Protein AF-A0A1B7VWT9-F1 (afdb_monomer)

Mean predicted aligned error: 15.51 Å

Radius of gyration: 22.11 Å; Cα contacts (8 Å, |Δi|>4): 95; chains: 1; bounding box: 42×41×57 Å

Sequence (148 aa):
MPQMDGQTVLQALKHNPSTADICVIMVTASIQEQDFEELQPLAQGFLRKPVSPHDLFSELQRLFPYQLLVESNPNSQLPITEQVMSPSALKKLPELIKLLQLEETSVWKTLHQTLLIDQLRVFALKLQALAEQYECYHLAEYANTLKN

pLDDT: mean 78.01, std 14.43, range [38.69, 96.31]

Solvent-accessible surface area (backbone atoms only — not compa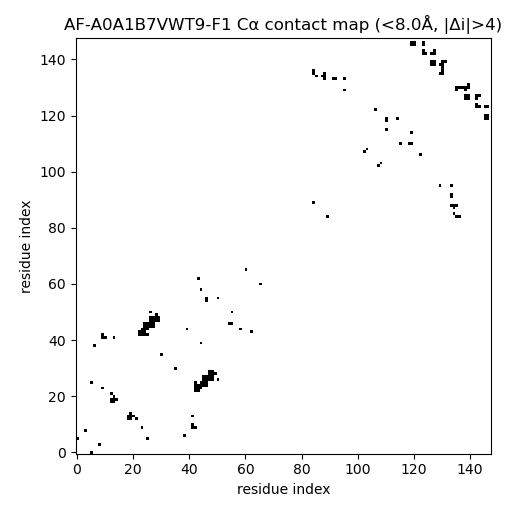rable to full-atom values): 9006 Å² total; per-residue (Å²): 112,97,86,58,56,72,66,61,50,52,51,56,36,54,70,34,84,94,42,40,84,61,87,41,71,47,79,36,82,73,78,55,72,72,61,42,68,72,42,52,85,76,36,81,41,78,44,58,54,84,73,49,74,65,60,55,49,53,52,47,46,72,75,56,54,74,84,81,60,71,87,59,70,92,75,76,67,74,79,83,69,85,71,75,75,53,78,71,29,66,73,47,41,72,60,52,50,54,53,50,53,51,45,44,72,61,51,44,63,54,43,75,76,63,67,46,63,71,59,43,43,54,50,20,54,51,40,33,53,50,13,64,77,47,64,33,63,71,46,35,54,53,20,52,64,59,66,113

Nearest PDB structures (foldseek):
  5chy-assembly1_A  TM=8.856E-01  e=3.963E-03  Escherichia coli K-12
  1mih-assembly2_B  TM=8.915E-01  e=1.797E-02  Escherichia coli
  3fft-assembly2_B  TM=7.751E-01  e=1.043E-02  Escherichia coli K-12
  2i6f-assembly3_C  TM=8.277E-01  e=2.017E-01  Myxococcus xanthus
  2i6f-assembly1_A  TM=8.277E-01  e=1.483E+00  Myxococcus xanthus

Secondary structure (DSSP, 8-state):
--SS-HHHHHHHHHHSTTTTTS--EEEES---HHHHHHHTTT-SEEEESSPPHHHHHHHHHHHS-GGGSTTS-TT--------PPPHHHHHHHHHHHHHHHHHIIIIIHHHHHH--HHHHHHHHHHHHHHHHHTT-HHHHHHHHHTT-

Structure (mmCIF, N/CA/C/O backbone):
data_AF-A0A1B7VWT9-F1
#
_entry.id   AF-A0A1B7VWT9-F1
#
loop_
_atom_site.group_PDB
_atom_site.id
_atom_site.type_symbol
_atom_site.label_atom_id
_atom_site.label_alt_id
_atom_site.label_comp_id
_atom_site.label_asym_id
_atom_site.label_entity_id
_atom_site.label_seq_id
_atom_site.pdbx_PDB_ins_code
_atom_site.Cartn_x
_atom_site.Cartn_y
_atom_site.Cartn_z
_atom_site.occupancy
_atom_site.B_iso_or_equiv
_atom_site.auth_seq_id
_atom_site.auth_comp_id
_atom_site.auth_asym_id
_atom_site.auth_atom_id
_atom_site.pdbx_PDB_model_num
ATOM 1 N N . MET A 1 1 ? -9.940 12.243 5.016 1.00 65.44 1 MET A N 1
ATOM 2 C CA . MET A 1 1 ? -11.152 11.883 4.258 1.00 65.44 1 MET A CA 1
ATOM 3 C C . MET A 1 1 ? -12.075 13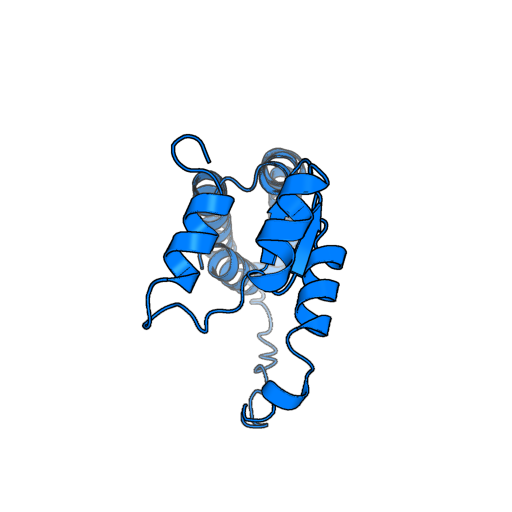.089 4.348 1.00 65.44 1 MET A C 1
ATOM 5 O O . MET A 1 1 ? -12.226 13.583 5.452 1.00 65.44 1 MET A O 1
ATOM 9 N N . PRO A 1 2 ? -12.578 13.647 3.236 1.00 59.94 2 PRO A N 1
ATOM 10 C CA . PRO A 1 2 ? -13.242 14.957 3.251 1.00 59.94 2 PRO A CA 1
ATOM 11 C C . PRO A 1 2 ? -14.679 14.952 3.803 1.00 59.94 2 PRO A C 1
ATOM 13 O O . PRO A 1 2 ? -15.207 16.023 4.066 1.00 59.94 2 PRO A O 1
ATOM 16 N N . GLN A 1 3 ? -15.317 13.786 3.959 1.00 72.44 3 GLN A N 1
ATOM 17 C CA . GLN A 1 3 ? -16.730 13.683 4.368 1.00 72.44 3 GLN A CA 1
ATOM 18 C C . GLN A 1 3 ? -16.975 12.870 5.646 1.00 72.44 3 GLN A C 1
ATOM 20 O O . GLN A 1 3 ? -18.050 12.972 6.224 1.00 72.44 3 GLN A O 1
ATOM 25 N N . MET A 1 4 ? -16.021 12.043 6.071 1.00 77.44 4 MET A N 1
ATOM 26 C CA . MET A 1 4 ? -16.187 11.137 7.207 1.00 77.44 4 MET A CA 1
ATOM 27 C C . MET A 1 4 ? -14.847 10.942 7.903 1.00 77.44 4 MET A C 1
ATOM 29 O O . MET A 1 4 ? -13.829 10.740 7.235 1.00 77.44 4 MET A O 1
ATOM 33 N N . ASP A 1 5 ? -14.857 10.978 9.230 1.00 83.94 5 ASP A N 1
ATOM 34 C CA . ASP A 1 5 ? -13.659 10.815 10.042 1.00 83.94 5 ASP A CA 1
ATOM 35 C C . ASP A 1 5 ? -13.321 9.340 10.262 1.00 83.94 5 ASP A C 1
ATOM 37 O O . ASP A 1 5 ? -14.190 8.468 10.319 1.00 83.94 5 ASP A O 1
ATOM 41 N N . GLY A 1 6 ? -12.025 9.043 10.393 1.00 85.81 6 GLY A N 1
ATOM 42 C CA . GLY A 1 6 ? -11.549 7.668 10.584 1.00 85.81 6 GLY A CA 1
ATOM 43 C C . GLY A 1 6 ? -12.107 7.003 11.847 1.00 85.81 6 GLY A C 1
ATOM 44 O O . GLY A 1 6 ? -12.296 5.791 11.859 1.00 85.81 6 GLY A O 1
ATOM 45 N N . GLN A 1 7 ? -12.421 7.791 12.879 1.00 86.94 7 GLN A N 1
ATOM 46 C CA . GLN A 1 7 ? -13.032 7.300 14.116 1.00 86.94 7 GLN A CA 1
ATOM 47 C C . GLN A 1 7 ? -14.442 6.751 13.870 1.00 86.94 7 GLN A C 1
ATOM 49 O O . GLN A 1 7 ? -14.749 5.629 14.266 1.00 86.94 7 GLN A O 1
ATOM 54 N N . THR A 1 8 ? -15.273 7.499 13.137 1.00 88.94 8 THR A N 1
ATOM 55 C CA . THR A 1 8 ? -16.631 7.078 12.764 1.00 88.94 8 THR A CA 1
ATOM 56 C C . THR A 1 8 ? -16.606 5.788 11.949 1.00 88.94 8 THR A C 1
ATOM 58 O O . THR A 1 8 ? -17.421 4.896 12.177 1.00 88.94 8 THR A O 1
ATOM 61 N N . VAL A 1 9 ? -15.634 5.646 11.040 1.00 91.19 9 VAL A N 1
ATOM 62 C CA . VAL A 1 9 ? -15.438 4.406 10.272 1.00 91.19 9 VAL A CA 1
ATOM 63 C C . VAL A 1 9 ? -15.093 3.237 11.184 1.00 91.19 9 VAL A C 1
ATOM 65 O O . VAL A 1 9 ? -15.707 2.179 11.068 1.00 91.19 9 VAL A O 1
ATOM 68 N N . LEU A 1 10 ? -14.132 3.417 12.094 1.00 91.94 10 LEU A N 1
ATOM 69 C CA . LEU A 1 10 ? -13.723 2.365 13.023 1.00 91.94 10 LEU A CA 1
ATOM 70 C C . LEU A 1 10 ? -14.905 1.898 13.878 1.00 91.94 10 LEU A C 1
ATOM 72 O O . LEU A 1 10 ? -15.149 0.697 13.989 1.00 91.94 10 LEU A O 1
ATOM 76 N N . GLN A 1 11 ? -15.677 2.838 14.423 1.00 91.19 11 GLN A N 1
ATOM 77 C CA . GLN A 1 11 ? -16.873 2.524 15.197 1.00 91.19 11 GLN A CA 1
ATOM 78 C C . GLN A 1 11 ? -17.902 1.764 14.353 1.00 91.19 11 GLN A C 1
ATOM 80 O O . GLN A 1 11 ? -18.392 0.729 14.801 1.00 91.19 11 GLN A O 1
ATOM 85 N N . ALA A 1 12 ? -18.196 2.218 13.131 1.00 92.31 12 ALA A N 1
ATOM 86 C CA . ALA A 1 12 ? -19.145 1.546 12.244 1.00 92.31 12 ALA A CA 1
ATOM 87 C C . ALA A 1 12 ? -18.704 0.114 11.887 1.00 92.31 12 ALA A C 1
ATOM 89 O O . ALA A 1 12 ? -19.527 -0.802 11.898 1.00 92.31 12 ALA A O 1
ATOM 90 N N . LEU A 1 13 ? -17.406 -0.095 11.634 1.00 93.62 13 LEU A N 1
ATOM 91 C CA . LEU A 1 13 ? -16.845 -1.421 11.363 1.00 93.62 13 LEU A CA 1
ATOM 92 C C . LEU A 1 13 ? -16.998 -2.356 12.564 1.00 93.62 13 LEU A C 1
ATOM 94 O O . LEU A 1 13 ? -17.392 -3.507 12.382 1.00 93.62 13 LEU A O 1
ATOM 98 N N . LYS A 1 14 ? -16.719 -1.866 13.779 1.00 92.75 14 LYS A N 1
ATOM 99 C CA . LYS A 1 14 ? -16.800 -2.673 15.004 1.00 92.75 14 LYS A CA 1
ATOM 100 C C . LYS A 1 14 ? -18.230 -2.936 15.484 1.00 92.75 14 LYS A C 1
ATOM 102 O O . LYS A 1 14 ? -18.465 -3.970 16.097 1.00 92.75 14 LYS A O 1
ATOM 107 N N . HIS A 1 15 ? -19.188 -2.061 15.174 1.00 93.50 15 HIS A N 1
ATOM 108 C CA . HIS A 1 15 ? -20.601 -2.267 15.522 1.00 93.50 15 HIS A CA 1
ATOM 109 C C . HIS A 1 15 ? -21.345 -3.208 14.569 1.00 93.50 15 HIS A C 1
ATOM 111 O O . HIS A 1 15 ? -22.411 -3.710 14.923 1.00 93.50 15 HIS A O 1
ATOM 117 N N . ASN A 1 16 ? -20.823 -3.448 13.365 1.00 94.88 16 ASN A N 1
ATOM 118 C CA . ASN A 1 16 ? -21.442 -4.368 12.421 1.00 94.88 16 ASN A CA 1
ATOM 119 C C . ASN A 1 16 ? -20.892 -5.798 12.621 1.00 94.88 16 ASN A C 1
ATOM 121 O O . ASN A 1 16 ? -19.702 -6.016 12.387 1.00 94.88 16 ASN A O 1
ATOM 125 N N . PRO A 1 17 ? -21.736 -6.794 12.970 1.00 94.56 17 PRO A N 1
ATOM 126 C CA . PRO A 1 17 ? -21.300 -8.171 13.212 1.00 94.56 17 PRO A CA 1
ATOM 127 C C . PRO A 1 17 ? -20.533 -8.803 12.048 1.00 94.56 17 PRO A C 1
ATOM 129 O O . PRO A 1 17 ? -19.648 -9.616 12.279 1.00 94.56 17 PRO A O 1
ATOM 132 N N . SER A 1 18 ? -20.836 -8.430 10.798 1.00 96.31 18 SER A N 1
ATOM 133 C CA . SER A 1 18 ? -20.140 -8.990 9.632 1.00 96.31 18 SER A CA 1
ATOM 134 C C . SER A 1 18 ? -18.732 -8.421 9.426 1.00 96.31 18 SER A C 1
ATOM 136 O O . SER A 1 18 ? -17.975 -8.957 8.624 1.00 96.31 18 SER A O 1
ATOM 138 N N . THR A 1 19 ? -18.393 -7.306 10.080 1.00 94.19 19 THR A N 1
ATOM 139 C CA . THR A 1 19 ? -17.102 -6.611 9.925 1.00 94.19 19 THR A CA 1
ATOM 140 C C . THR A 1 19 ? -16.355 -6.404 11.240 1.00 94.19 19 THR A C 1
ATOM 142 O O . THR A 1 19 ? -15.225 -5.917 11.218 1.00 94.19 19 THR A O 1
ATOM 145 N N . ALA A 1 20 ? -16.948 -6.777 12.376 1.00 93.25 20 ALA A N 1
ATOM 146 C CA . ALA A 1 20 ? -16.393 -6.528 13.703 1.00 93.25 20 ALA A CA 1
ATOM 147 C C . ALA A 1 20 ? -15.021 -7.191 13.910 1.00 93.25 20 ALA A C 1
ATOM 149 O O . ALA A 1 20 ? -14.132 -6.603 14.535 1.00 93.25 20 ALA A O 1
ATOM 150 N N . ASP A 1 21 ? -14.822 -8.361 13.302 1.00 92.38 21 ASP A N 1
ATOM 151 C CA . ASP A 1 21 ? -13.593 -9.151 13.417 1.00 92.38 21 ASP A CA 1
ATOM 152 C C . ASP A 1 21 ? -12.453 -8.648 12.515 1.00 92.38 21 ASP A C 1
ATOM 154 O O . ASP A 1 21 ? -11.312 -9.090 12.648 1.00 92.38 21 ASP A O 1
ATOM 158 N N . ILE A 1 22 ? -12.720 -7.702 11.604 1.00 93.19 22 ILE A N 1
ATOM 159 C CA . ILE A 1 22 ? -11.690 -7.165 10.708 1.00 93.19 22 ILE A CA 1
ATOM 160 C C . ILE A 1 22 ? -10.625 -6.441 11.536 1.00 93.19 22 ILE A C 1
ATOM 162 O O . ILE A 1 22 ?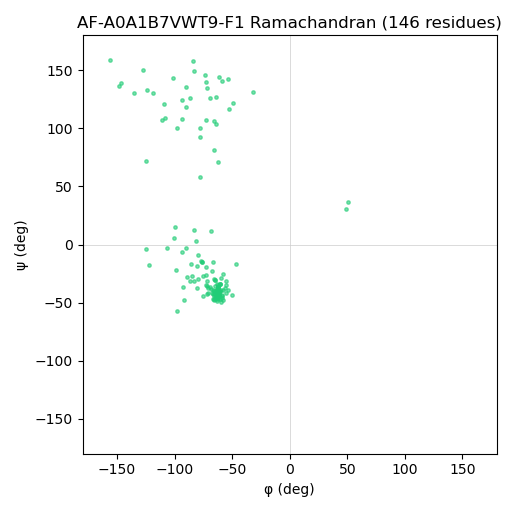 -10.930 -5.538 12.321 1.00 93.19 22 ILE A O 1
ATOM 166 N N . CYS A 1 23 ? -9.363 -6.817 11.329 1.00 91.62 23 CYS A N 1
ATOM 167 C CA . CYS A 1 23 ? -8.216 -6.139 11.919 1.00 91.62 23 CYS A CA 1
ATOM 168 C C . CYS A 1 23 ? -8.044 -4.745 11.295 1.00 91.62 23 CYS A C 1
ATOM 170 O O . CYS A 1 23 ? -7.933 -4.616 10.076 1.00 91.62 23 CYS A O 1
ATOM 172 N N . VAL A 1 24 ? -7.992 -3.700 12.124 1.00 93.31 24 VAL A N 1
ATOM 173 C CA . VAL A 1 24 ? -7.865 -2.303 11.685 1.00 93.31 24 VAL A CA 1
ATOM 174 C C . VAL A 1 24 ? -6.581 -1.686 12.233 1.00 93.31 24 VAL A C 1
ATOM 176 O O . VAL A 1 24 ? -6.320 -1.732 13.436 1.00 93.31 24 VAL A O 1
ATOM 179 N N . ILE A 1 25 ? -5.808 -1.058 11.343 1.00 93.25 25 ILE A N 1
ATOM 180 C CA . ILE A 1 25 ? -4.673 -0.192 11.683 1.00 93.25 25 ILE A CA 1
ATOM 181 C C . ILE A 1 25 ? -5.069 1.249 11.354 1.00 93.25 25 ILE A C 1
ATOM 183 O O . ILE A 1 25 ? -5.381 1.571 10.206 1.00 93.25 25 ILE A O 1
ATOM 187 N N . MET A 1 26 ? -5.055 2.126 12.352 1.00 91.31 26 MET A N 1
ATOM 188 C CA . MET A 1 26 ? -5.413 3.535 12.196 1.00 91.31 26 MET A CA 1
ATOM 189 C C . MET A 1 26 ? -4.200 4.358 11.764 1.00 91.31 26 MET A C 1
ATOM 191 O O . MET A 1 26 ? -3.177 4.356 12.441 1.00 91.31 26 MET A O 1
ATOM 195 N N . VAL A 1 27 ? -4.319 5.114 10.669 1.00 90.50 27 VAL A N 1
ATOM 196 C CA . VAL A 1 27 ? -3.247 5.997 10.179 1.00 90.50 27 VAL A CA 1
ATOM 197 C C . VAL A 1 27 ? -3.641 7.464 10.346 1.00 90.50 27 VAL A C 1
ATOM 199 O O . VAL A 1 27 ? -4.465 7.987 9.588 1.00 90.50 27 VAL A O 1
ATOM 202 N N . THR A 1 28 ? -3.027 8.166 11.298 1.00 83.81 28 THR A N 1
ATOM 203 C CA . THR A 1 28 ? -3.438 9.525 11.696 1.00 83.81 28 THR A CA 1
ATOM 204 C C . THR A 1 28 ? -2.294 10.544 11.677 1.00 83.81 28 THR A C 1
ATOM 206 O O . THR A 1 28 ? -1.132 10.202 11.867 1.00 83.81 28 THR A O 1
ATOM 209 N N . ALA A 1 29 ? -2.605 11.817 11.408 1.00 80.38 29 ALA A N 1
ATOM 210 C CA . ALA A 1 29 ? -1.633 12.918 11.447 1.00 80.38 29 ALA A CA 1
ATOM 211 C C . ALA A 1 29 ? -1.359 13.419 12.877 1.00 80.38 29 ALA A C 1
ATOM 213 O O . ALA A 1 29 ? -0.254 13.876 13.175 1.00 80.38 29 ALA A O 1
ATOM 214 N N . SER A 1 30 ? -2.354 13.310 13.758 1.00 70.00 30 SER A N 1
ATOM 215 C CA . SER A 1 30 ? -2.274 13.694 15.164 1.00 70.00 30 SER A CA 1
ATOM 216 C C . SER A 1 30 ? -3.137 12.749 15.986 1.00 70.00 30 SER A C 1
ATOM 218 O O . SER A 1 30 ? -4.234 12.383 15.566 1.00 70.00 30 SER A O 1
ATOM 220 N N . ILE A 1 31 ? -2.628 12.346 17.140 1.00 63.31 31 ILE A N 1
ATOM 221 C CA . ILE A 1 31 ? -3.382 11.616 18.150 1.00 63.31 31 ILE A CA 1
ATOM 222 C C . ILE A 1 31 ? -3.583 12.627 19.274 1.00 63.31 31 ILE A C 1
ATOM 224 O O . ILE A 1 31 ? -2.607 13.028 19.905 1.00 63.31 31 ILE A O 1
ATOM 228 N N . GLN A 1 32 ? -4.809 13.106 19.470 1.00 67.75 32 GLN A N 1
ATOM 229 C CA . GLN A 1 32 ? -5.144 13.763 20.730 1.00 67.75 32 GLN A CA 1
ATOM 230 C C . GLN A 1 32 ? -5.214 12.661 21.795 1.00 67.75 32 GLN A C 1
ATOM 232 O O . GLN A 1 32 ? -5.746 11.589 21.518 1.00 67.75 32 GLN A O 1
ATOM 237 N N . GLU A 1 33 ? -4.623 12.875 22.974 1.00 67.06 33 GLU A N 1
ATOM 238 C CA . GLU A 1 33 ? -4.511 11.827 24.007 1.00 67.06 33 GLU A CA 1
ATOM 239 C C . GLU A 1 33 ? -5.879 11.250 24.400 1.00 67.06 33 GLU A C 1
ATOM 241 O O . GLU A 1 33 ? -6.006 10.041 24.555 1.00 67.06 33 GLU A O 1
ATOM 246 N N . GLN A 1 34 ? -6.913 12.094 24.454 1.00 65.81 34 GLN A N 1
ATOM 247 C CA . GLN A 1 34 ? -8.291 11.676 24.736 1.00 65.81 34 GLN A CA 1
ATOM 248 C C . GLN A 1 34 ? -8.852 10.740 23.655 1.00 65.81 34 GLN A C 1
ATOM 250 O O . GLN A 1 34 ? -9.380 9.680 23.975 1.00 65.81 34 GLN A O 1
ATOM 255 N N . ASP A 1 35 ? -8.655 11.070 22.376 1.00 71.38 35 ASP A N 1
ATOM 256 C CA . ASP A 1 35 ? -9.088 10.221 21.259 1.00 71.38 35 ASP A CA 1
ATOM 257 C C . ASP A 1 35 ? -8.343 8.879 21.239 1.00 71.38 35 ASP A C 1
ATOM 259 O O . ASP A 1 35 ? -8.868 7.867 20.779 1.00 71.38 35 ASP A O 1
ATOM 263 N N . PHE A 1 36 ? -7.094 8.848 21.711 1.00 77.06 36 PHE A N 1
ATOM 264 C CA . PHE A 1 36 ? -6.321 7.611 21.747 1.00 77.06 36 PHE A CA 1
ATOM 265 C C . PHE A 1 36 ? -6.942 6.584 22.683 1.00 77.06 36 PHE A C 1
ATOM 267 O O . PHE A 1 36 ? -7.084 5.431 22.288 1.00 77.06 36 PHE A O 1
ATOM 274 N N . GLU A 1 37 ? -7.317 6.995 23.895 1.00 81.00 37 GLU A N 1
ATOM 275 C CA . GLU A 1 37 ? -7.858 6.084 24.907 1.00 81.00 37 GLU A CA 1
ATOM 276 C C . GLU A 1 37 ? -9.171 5.437 24.449 1.00 81.00 37 GLU A C 1
ATOM 278 O O . GLU A 1 37 ? -9.387 4.247 24.676 1.00 81.00 37 GLU A O 1
ATOM 283 N N . GLU A 1 38 ? -10.013 6.184 23.731 1.00 82.88 38 GLU A N 1
ATOM 284 C CA . GLU A 1 38 ? -11.278 5.667 23.198 1.00 82.88 38 GLU A CA 1
ATOM 285 C C . GLU A 1 38 ? -11.082 4.710 22.011 1.00 82.88 38 GLU A C 1
ATOM 287 O O . GLU A 1 38 ? -11.826 3.737 21.851 1.00 82.88 38 GLU A O 1
ATOM 292 N N . LEU A 1 39 ? -10.078 4.961 21.165 1.00 84.81 39 LEU A N 1
ATOM 293 C CA . LEU A 1 39 ? -9.848 4.186 19.942 1.00 84.81 39 LEU A CA 1
ATOM 294 C C . LEU A 1 39 ? -8.935 2.977 20.163 1.00 84.81 39 LEU A C 1
ATOM 296 O O . LEU A 1 39 ? -9.042 1.996 19.420 1.00 84.81 39 LEU A O 1
ATOM 300 N N . GLN A 1 40 ? -8.037 3.036 21.152 1.00 84.69 40 GLN A N 1
ATOM 301 C CA . GLN A 1 40 ? -7.080 1.977 21.479 1.00 84.69 40 GLN A CA 1
ATOM 302 C C . GLN A 1 40 ? -7.722 0.585 21.616 1.00 84.69 40 GLN A C 1
ATOM 304 O O . GLN A 1 40 ? -7.160 -0.359 21.061 1.00 84.69 40 GLN A O 1
ATOM 309 N N . PRO A 1 41 ? -8.880 0.400 22.285 1.00 87.44 41 PRO A N 1
ATOM 310 C CA . PRO A 1 41 ? -9.497 -0.924 22.384 1.00 87.44 41 PRO A CA 1
ATOM 311 C C . PRO A 1 41 ? -10.126 -1.412 21.070 1.00 87.44 41 PRO A C 1
ATOM 313 O O . PRO A 1 41 ? -10.360 -2.609 20.909 1.00 87.44 41 PRO A O 1
ATOM 316 N N . LEU A 1 42 ? -10.420 -0.514 20.126 1.00 88.94 42 LEU A N 1
ATOM 317 C CA . LEU A 1 42 ? -11.122 -0.841 18.882 1.00 88.94 42 LEU A CA 1
ATOM 318 C C . LEU A 1 42 ? -10.157 -1.173 17.735 1.00 88.94 42 LEU A C 1
ATOM 320 O O . LEU A 1 42 ? -10.445 -2.056 16.922 1.00 88.94 42 LEU A O 1
ATOM 324 N N . ALA A 1 43 ? -9.014 -0.492 17.655 1.00 91.69 43 ALA A N 1
ATOM 325 C CA . ALA A 1 43 ? -8.012 -0.710 16.614 1.00 91.69 43 ALA A CA 1
ATOM 326 C C . ALA A 1 43 ? -6.830 -1.543 17.122 1.00 91.69 43 ALA A C 1
ATOM 328 O O . ALA A 1 43 ? -6.369 -1.400 18.248 1.00 91.69 43 ALA A O 1
ATOM 329 N N . GLN A 1 44 ? -6.301 -2.403 16.257 1.00 92.81 44 GLN A N 1
ATOM 330 C CA . GLN A 1 44 ? -5.212 -3.315 16.603 1.00 92.81 44 GLN A CA 1
ATOM 331 C C . GLN A 1 44 ? -3.838 -2.650 16.446 1.00 92.81 44 GLN A C 1
ATOM 333 O O . GLN A 1 44 ? -2.853 -3.144 16.995 1.00 92.81 44 GLN A O 1
ATOM 338 N N . GLY A 1 45 ? -3.754 -1.530 15.723 1.00 90.62 45 GLY A N 1
ATOM 339 C CA . GLY A 1 45 ? -2.524 -0.760 15.550 1.00 90.62 45 GLY A CA 1
ATOM 340 C C . GLY A 1 45 ? -2.783 0.706 15.213 1.00 90.62 45 GLY A C 1
ATOM 341 O O . GLY A 1 45 ? -3.853 1.068 14.718 1.00 90.62 45 GLY A O 1
ATOM 342 N N . PHE A 1 46 ? -1.777 1.542 15.465 1.00 91.06 46 PHE A N 1
ATOM 343 C CA . PHE A 1 46 ? -1.798 2.977 15.190 1.00 91.06 46 PHE A CA 1
ATOM 344 C C . PHE A 1 46 ? -0.484 3.399 14.542 1.00 91.06 46 PHE A C 1
ATOM 346 O O . PHE A 1 46 ? 0.593 3.106 15.052 1.00 91.06 46 PHE A O 1
ATOM 353 N N . LEU A 1 47 ? -0.579 4.127 13.435 1.00 90.88 47 LEU A N 1
ATOM 354 C CA . LEU A 1 47 ? 0.552 4.661 12.691 1.00 90.88 47 LEU A CA 1
ATOM 355 C C . LEU A 1 47 ? 0.404 6.174 12.548 1.00 90.88 47 LEU A C 1
ATOM 357 O O . LEU A 1 47 ? -0.653 6.690 12.170 1.00 90.88 47 LEU A O 1
ATOM 361 N N . ARG A 1 48 ? 1.487 6.898 12.831 1.00 88.62 48 ARG A N 1
ATOM 362 C CA . ARG A 1 48 ? 1.530 8.351 12.681 1.00 88.62 48 ARG A CA 1
ATOM 363 C C . ARG A 1 48 ? 2.006 8.718 11.282 1.00 88.62 48 ARG A C 1
ATOM 365 O O . ARG A 1 48 ? 2.977 8.161 10.785 1.00 88.62 48 ARG A O 1
ATOM 372 N N . LYS A 1 49 ? 1.340 9.680 10.648 1.00 87.75 49 LYS A N 1
ATOM 373 C CA . LYS A 1 49 ? 1.778 10.224 9.360 1.00 87.75 49 LYS A CA 1
ATOM 374 C C . LYS A 1 49 ? 3.008 11.131 9.540 1.00 87.75 49 LYS A C 1
ATOM 376 O O . LYS A 1 49 ? 3.048 11.883 10.515 1.00 87.75 49 LYS A O 1
ATOM 381 N N . PRO A 1 50 ? 3.937 11.149 8.568 1.00 89.56 50 PRO A N 1
ATOM 382 C CA . PRO A 1 50 ? 3.980 10.293 7.378 1.00 89.56 50 PRO A CA 1
ATOM 383 C C . PRO A 1 50 ? 4.368 8.849 7.732 1.00 89.56 50 PRO A C 1
ATOM 385 O O . PRO A 1 50 ? 5.241 8.634 8.560 1.00 89.56 50 PRO A O 1
ATOM 388 N N . VAL A 1 51 ? 3.719 7.873 7.091 1.00 89.62 51 VAL A N 1
ATOM 389 C CA . VAL A 1 51 ? 4.009 6.447 7.306 1.00 89.62 51 VAL A CA 1
ATOM 390 C C . VAL A 1 51 ? 5.020 5.987 6.269 1.00 89.62 51 VAL A C 1
ATOM 392 O O . VAL A 1 51 ? 4.764 6.130 5.071 1.00 89.62 51 VAL A O 1
ATOM 395 N N . SER A 1 52 ? 6.146 5.428 6.711 1.00 89.19 52 SER A N 1
ATOM 396 C CA . SER A 1 52 ? 7.089 4.786 5.799 1.00 89.19 52 SER A CA 1
ATOM 397 C C . SER A 1 52 ? 6.679 3.333 5.505 1.00 89.19 52 SER A C 1
ATOM 399 O O . SER A 1 52 ? 5.990 2.704 6.316 1.00 89.19 52 SER A O 1
ATOM 401 N N . PRO A 1 53 ? 7.131 2.746 4.380 1.00 87.44 53 PRO A N 1
ATOM 402 C CA . PRO A 1 53 ? 6.920 1.324 4.107 1.00 87.44 53 PRO A CA 1
ATOM 403 C C . PRO A 1 53 ? 7.445 0.411 5.223 1.00 87.44 53 PRO A C 1
ATOM 405 O O . PRO A 1 53 ? 6.832 -0.611 5.516 1.00 87.44 53 PRO A O 1
ATOM 408 N N . HIS A 1 54 ? 8.549 0.796 5.871 1.00 89.62 54 HIS A N 1
ATOM 409 C CA . HIS A 1 54 ? 9.130 0.050 6.984 1.00 89.62 54 HIS A CA 1
ATOM 410 C C . HIS A 1 54 ? 8.212 0.046 8.215 1.00 89.62 54 HIS A C 1
ATOM 412 O O . HIS A 1 54 ? 8.025 -1.003 8.833 1.00 89.62 54 HIS A O 1
ATOM 418 N N . ASP A 1 55 ? 7.607 1.190 8.551 1.00 89.62 55 ASP A N 1
ATOM 419 C CA . ASP A 1 55 ? 6.695 1.306 9.698 1.00 89.62 55 ASP A CA 1
ATOM 420 C C . ASP A 1 55 ? 5.447 0.447 9.490 1.00 89.62 55 ASP A C 1
ATOM 422 O O . ASP A 1 55 ? 5.045 -0.309 10.373 1.00 89.62 55 ASP A O 1
ATOM 426 N N . LEU A 1 56 ? 4.871 0.510 8.284 1.00 91.44 56 LEU A N 1
ATOM 427 C CA . LEU A 1 56 ? 3.719 -0.311 7.928 1.00 91.44 56 LEU A CA 1
ATOM 428 C C . LEU A 1 56 ? 4.060 -1.803 7.970 1.00 91.44 56 LEU A C 1
ATOM 430 O O . LEU A 1 56 ? 3.301 -2.590 8.530 1.00 91.44 56 LEU A O 1
ATOM 434 N N . PHE A 1 57 ? 5.199 -2.198 7.398 1.00 90.75 57 PHE A N 1
ATOM 435 C CA . PHE A 1 57 ? 5.615 -3.597 7.378 1.00 90.75 57 PHE A CA 1
ATOM 436 C C . PHE A 1 57 ? 5.864 -4.139 8.789 1.00 90.75 57 PHE A C 1
ATOM 438 O O . PHE A 1 57 ? 5.419 -5.239 9.105 1.00 90.75 57 PHE A O 1
ATOM 445 N N . SER A 1 58 ? 6.497 -3.345 9.654 1.00 90.06 58 SER A N 1
ATOM 446 C CA . SER A 1 58 ? 6.735 -3.709 11.055 1.00 90.06 58 SER A CA 1
ATOM 447 C C . SER A 1 58 ? 5.423 -3.922 11.817 1.00 90.06 58 SER A C 1
ATOM 449 O O . SER A 1 58 ? 5.274 -4.916 12.528 1.00 90.06 58 SER A O 1
ATOM 451 N N . GLU A 1 59 ? 4.438 -3.039 11.624 1.00 92.06 59 GLU A N 1
ATOM 452 C CA . GLU A 1 59 ? 3.113 -3.193 12.235 1.00 92.06 59 GLU A CA 1
ATOM 453 C C . GLU A 1 59 ? 2.359 -4.417 11.706 1.00 92.06 59 GLU A C 1
ATOM 455 O O . GLU A 1 59 ? 1.743 -5.150 12.481 1.00 92.06 59 GLU A O 1
ATOM 460 N N . LEU A 1 60 ? 2.445 -4.694 10.404 1.00 90.81 60 LEU A N 1
ATOM 461 C CA . LEU A 1 60 ? 1.850 -5.897 9.825 1.00 90.81 60 LEU A CA 1
ATOM 462 C C . LEU A 1 60 ? 2.496 -7.170 10.379 1.00 90.81 60 LEU A C 1
ATOM 464 O O . LEU A 1 60 ? 1.778 -8.096 10.743 1.00 90.81 60 LEU A O 1
ATOM 468 N N . GLN A 1 61 ? 3.824 -7.211 10.506 1.00 89.94 61 GLN A N 1
ATOM 469 C CA . GLN A 1 61 ? 4.525 -8.351 11.104 1.00 89.94 61 GLN A CA 1
ATOM 470 C C . GLN A 1 61 ? 4.137 -8.572 12.569 1.00 89.94 61 GLN A C 1
ATOM 472 O O . GLN A 1 61 ? 4.002 -9.716 13.003 1.00 89.94 61 GLN A O 1
ATOM 477 N N . ARG A 1 62 ? 3.933 -7.487 13.325 1.00 90.06 62 ARG A N 1
ATOM 478 C CA . ARG A 1 62 ? 3.473 -7.542 14.718 1.00 90.06 62 ARG A CA 1
ATOM 479 C C . ARG A 1 62 ? 2.073 -8.151 14.836 1.00 90.06 62 ARG A C 1
ATOM 481 O O . ARG A 1 62 ? 1.814 -8.879 15.791 1.00 90.06 62 ARG A O 1
ATOM 488 N N . LEU A 1 63 ? 1.181 -7.842 13.893 1.00 88.88 63 LEU A N 1
ATOM 489 C CA . LEU A 1 63 ? -0.215 -8.293 13.905 1.00 88.88 63 LEU A CA 1
ATOM 490 C C . LEU A 1 63 ? -0.427 -9.669 13.265 1.00 88.88 63 LEU A C 1
ATOM 492 O O . LEU A 1 63 ? -1.303 -10.413 13.699 1.00 88.88 63 LEU A O 1
ATOM 496 N N . PHE A 1 64 ? 0.384 -10.018 12.268 1.00 85.44 64 PHE A N 1
ATOM 497 C CA . PHE A 1 64 ? 0.290 -11.262 11.508 1.00 85.44 64 PHE A CA 1
ATOM 498 C C . PHE A 1 64 ? 1.627 -12.015 11.546 1.00 85.44 64 PHE A C 1
ATOM 500 O O . PHE A 1 64 ? 2.346 -12.067 10.543 1.00 85.44 64 PHE A O 1
ATOM 507 N N . PRO A 1 65 ? 2.000 -12.605 12.696 1.00 74.50 65 PRO A N 1
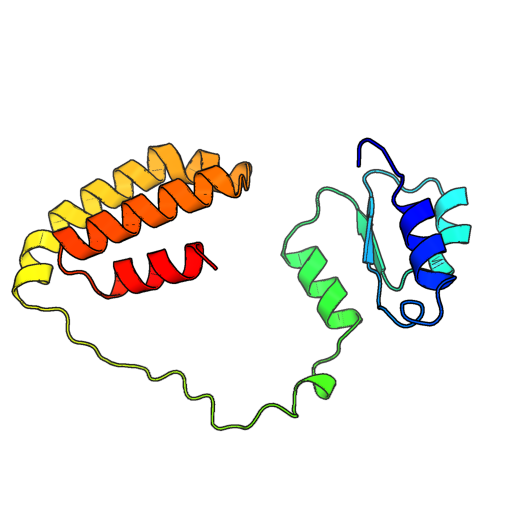ATOM 508 C CA . PRO A 1 65 ? 3.203 -13.417 12.778 1.00 74.50 65 PRO A CA 1
ATOM 509 C C . PRO A 1 65 ? 3.119 -14.589 11.787 1.00 74.50 65 PRO A C 1
ATOM 511 O O . PRO A 1 65 ? 2.073 -15.214 11.614 1.00 74.50 65 PRO A O 1
ATOM 514 N N . TYR A 1 66 ? 4.255 -14.885 11.148 1.00 60.62 66 TYR A N 1
ATOM 515 C CA . TYR A 1 66 ? 4.457 -15.772 9.986 1.00 60.62 66 TYR A CA 1
ATOM 516 C C . TYR A 1 66 ? 3.770 -17.157 10.041 1.00 60.62 66 TYR A C 1
ATOM 518 O O . TYR A 1 66 ? 3.598 -17.817 9.021 1.00 60.62 66 TYR A O 1
ATOM 526 N N . GLN A 1 67 ? 3.342 -17.599 11.222 1.00 55.31 67 GLN A N 1
ATOM 527 C CA . GLN A 1 67 ? 2.687 -18.886 11.458 1.00 55.31 67 GLN A CA 1
ATOM 528 C C . GLN A 1 67 ? 1.293 -19.005 10.812 1.00 55.31 67 GLN A C 1
ATOM 530 O O . GLN A 1 67 ? 0.811 -20.120 10.652 1.00 55.31 67 GLN A O 1
ATOM 535 N N . LEU A 1 68 ? 0.677 -17.899 10.378 1.00 53.41 68 LEU A N 1
ATOM 536 C CA . LEU A 1 68 ? -0.625 -17.905 9.689 1.00 53.41 68 LEU A CA 1
ATOM 537 C C . LEU A 1 68 ? -0.536 -18.028 8.152 1.00 53.41 68 LEU A C 1
ATOM 539 O O . LEU A 1 68 ? -1.568 -18.099 7.494 1.00 53.41 68 LEU A O 1
ATOM 543 N N . LEU A 1 69 ? 0.668 -18.059 7.563 1.00 52.91 69 LEU A N 1
ATOM 544 C CA . LEU A 1 69 ? 0.867 -18.089 6.099 1.00 52.91 69 LEU A CA 1
ATOM 545 C C . LEU A 1 69 ? 1.333 -19.455 5.555 1.00 52.91 69 LEU A C 1
ATOM 547 O O . LEU A 1 69 ? 1.469 -19.632 4.341 1.00 52.91 69 LEU A O 1
ATOM 551 N N . VAL A 1 70 ? 1.561 -20.436 6.437 1.00 51.22 70 VAL A N 1
ATOM 552 C CA . VAL A 1 70 ? 2.160 -21.743 6.093 1.00 51.22 70 VAL A CA 1
ATOM 553 C C . VAL A 1 70 ? 1.148 -22.741 5.497 1.00 51.22 70 VAL A C 1
ATOM 555 O O . VAL A 1 70 ? 1.526 -23.837 5.104 1.00 51.22 70 VAL A O 1
ATOM 558 N N . GLU A 1 71 ? -0.115 -22.357 5.288 1.00 47.12 71 GLU A N 1
ATOM 559 C CA . GLU A 1 71 ? -1.048 -23.149 4.460 1.00 47.12 71 GLU A CA 1
ATOM 560 C C . GLU A 1 71 ? -0.9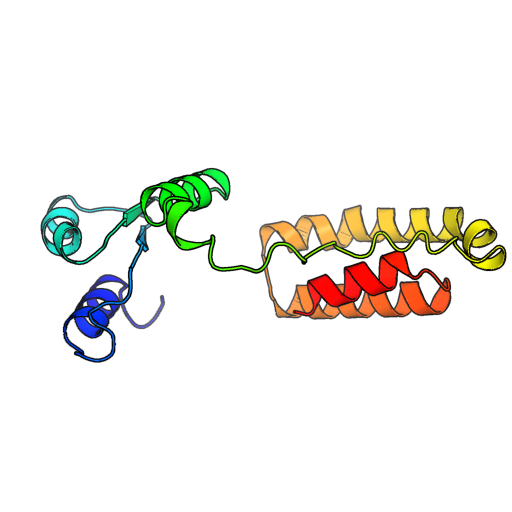05 -22.884 2.945 1.00 47.12 71 GLU A C 1
ATOM 562 O O . GLU A 1 71 ? -1.725 -23.320 2.139 1.00 47.12 71 GLU A O 1
ATOM 567 N N . SER A 1 72 ? 0.168 -22.209 2.521 1.00 45.69 72 SER A N 1
ATOM 568 C CA . SER A 1 72 ? 0.483 -22.017 1.102 1.00 45.69 72 SER A CA 1
ATOM 569 C C . SER A 1 72 ? 1.443 -23.109 0.626 1.00 45.69 72 SER A C 1
ATOM 571 O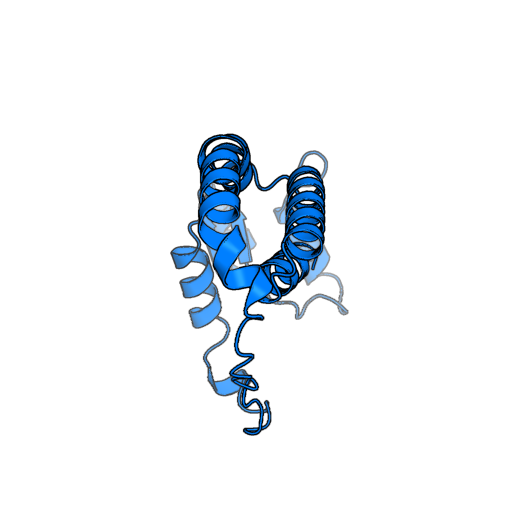 O . SER A 1 72 ? 2.620 -23.116 0.980 1.00 45.69 72 SER A O 1
ATOM 573 N N . ASN A 1 73 ? 0.925 -24.037 -0.179 1.00 46.09 73 ASN A N 1
ATOM 574 C CA . ASN A 1 73 ? 1.637 -25.144 -0.825 1.00 46.09 73 ASN A CA 1
ATOM 575 C C . ASN A 1 73 ? 3.112 -24.835 -1.202 1.00 46.09 73 ASN A C 1
ATOM 577 O O . ASN A 1 73 ? 3.366 -23.859 -1.916 1.00 46.09 73 ASN A O 1
ATOM 581 N N . PRO A 1 74 ? 4.082 -25.713 -0.868 1.00 43.06 74 PRO A N 1
ATOM 582 C CA . PRO A 1 74 ? 5.512 -25.527 -1.158 1.00 43.06 74 PRO A CA 1
ATOM 583 C C . PRO A 1 74 ? 5.899 -25.605 -2.652 1.00 43.06 74 PRO A C 1
ATOM 585 O O . PRO A 1 74 ? 7.080 -25.635 -2.979 1.00 43.06 74 PRO A O 1
ATOM 588 N N . ASN A 1 75 ? 4.930 -25.599 -3.575 1.00 43.81 75 ASN A N 1
ATOM 589 C CA . ASN A 1 75 ? 5.155 -25.679 -5.024 1.00 43.81 75 ASN A CA 1
ATOM 590 C C . ASN A 1 75 ? 5.099 -24.329 -5.753 1.00 43.81 75 ASN A C 1
ATOM 592 O O . ASN A 1 75 ? 5.061 -24.299 -6.981 1.00 43.81 75 ASN A O 1
ATOM 596 N N . SER A 1 76 ? 5.162 -23.207 -5.035 1.00 44.16 76 SER A N 1
ATOM 597 C CA . SER A 1 76 ? 5.357 -21.892 -5.661 1.00 44.16 76 SER A CA 1
ATOM 598 C C . SER A 1 76 ? 6.829 -21.691 -6.034 1.00 44.16 76 SER A C 1
ATOM 600 O O . SER A 1 76 ? 7.489 -20.763 -5.575 1.00 44.16 76 SER A O 1
ATOM 602 N N . GLN A 1 77 ? 7.372 -22.590 -6.857 1.00 40.19 77 GLN A N 1
ATOM 603 C CA . GLN A 1 77 ? 8.518 -22.243 -7.681 1.00 40.19 77 GLN A CA 1
ATOM 604 C C . GLN A 1 77 ? 8.008 -21.188 -8.662 1.00 40.19 77 GLN A C 1
ATOM 606 O O . GLN A 1 77 ? 7.249 -21.504 -9.577 1.00 40.19 77 GLN A O 1
ATOM 611 N N . LEU A 1 78 ? 8.394 -19.925 -8.459 1.00 40.69 78 LEU A N 1
ATOM 612 C CA . LEU A 1 78 ? 8.415 -18.972 -9.563 1.00 40.69 78 LEU A CA 1
ATOM 613 C C . LEU A 1 78 ? 9.171 -19.675 -10.697 1.00 40.69 78 LEU A C 1
ATOM 615 O O . LEU A 1 78 ? 10.306 -20.106 -10.461 1.00 40.69 78 LEU A O 1
ATOM 619 N N . PRO A 1 79 ? 8.578 -19.858 -11.887 1.00 38.69 79 PRO A N 1
ATOM 620 C CA . PRO A 1 79 ? 9.344 -20.356 -13.003 1.00 38.69 79 PRO A CA 1
ATOM 621 C C . PRO A 1 79 ? 10.382 -19.279 -13.294 1.00 38.69 79 PRO A C 1
ATOM 623 O O . PRO A 1 79 ? 10.064 -18.225 -13.847 1.00 38.69 79 PRO A O 1
ATOM 626 N N . ILE A 1 80 ? 11.628 -19.528 -12.885 1.00 42.84 80 ILE A N 1
ATOM 627 C CA . ILE A 1 80 ? 12.792 -18.843 -13.432 1.00 42.84 80 ILE A CA 1
ATOM 628 C C . ILE A 1 80 ? 12.837 -19.306 -14.883 1.00 42.84 80 ILE A C 1
ATOM 630 O O . ILE A 1 80 ? 13.487 -20.285 -15.237 1.00 42.84 80 ILE A O 1
ATOM 634 N N . THR A 1 81 ? 12.021 -18.670 -15.714 1.00 46.38 81 THR A N 1
ATOM 635 C CA . THR A 1 81 ? 12.072 -18.886 -17.144 1.00 46.38 81 THR A CA 1
ATOM 636 C C . THR A 1 81 ? 13.280 -18.082 -17.581 1.00 46.38 81 THR A C 1
ATOM 638 O O . THR A 1 81 ? 13.215 -16.859 -17.678 1.00 46.38 81 THR A O 1
ATOM 641 N N . GLU A 1 82 ? 14.409 -18.759 -17.785 1.00 47.00 82 GLU A N 1
ATOM 642 C CA . GLU A 1 82 ? 15.527 -18.239 -18.572 1.00 47.00 82 GLU A CA 1
ATOM 643 C C . GLU A 1 82 ? 15.033 -18.032 -20.015 1.00 47.00 82 GLU A C 1
ATOM 645 O O . GLU A 1 82 ? 15.345 -18.786 -20.935 1.00 47.00 82 GLU A O 1
ATOM 650 N N . GLN A 1 83 ? 14.173 -17.034 -20.226 1.00 55.66 83 GLN A N 1
ATOM 651 C CA . GLN A 1 83 ? 13.779 -16.599 -21.554 1.00 55.66 83 GLN A CA 1
ATOM 652 C C . GLN A 1 83 ? 14.914 -15.750 -22.105 1.00 55.66 83 GLN A C 1
ATOM 654 O O . GLN A 1 83 ? 15.018 -14.549 -21.871 1.00 55.66 83 GLN A O 1
ATOM 659 N N . VAL A 1 84 ? 15.802 -16.431 -22.824 1.00 55.97 84 VAL A N 1
ATOM 660 C CA . VAL A 1 84 ? 16.876 -15.829 -23.606 1.00 55.97 84 VAL A CA 1
ATOM 661 C C . VAL A 1 84 ? 16.267 -14.772 -24.532 1.00 55.97 84 VAL A C 1
ATOM 663 O O . VAL A 1 84 ? 15.442 -15.089 -25.391 1.00 55.97 84 VAL A O 1
ATOM 666 N N . MET A 1 85 ? 16.653 -13.506 -24.336 1.00 57.78 85 MET A N 1
ATOM 667 C CA . MET A 1 85 ? 16.211 -12.383 -25.169 1.00 57.78 85 MET A CA 1
ATOM 668 C C . MET A 1 85 ? 16.474 -12.669 -26.653 1.00 57.78 85 MET A C 1
ATOM 670 O O . MET A 1 85 ? 17.511 -13.235 -27.011 1.00 57.78 85 MET A O 1
ATOM 674 N N . SER A 1 86 ? 15.564 -12.246 -27.538 1.00 65.56 86 SER A N 1
ATOM 675 C CA . SER A 1 86 ? 15.762 -12.426 -28.978 1.00 65.56 86 SER A CA 1
ATOM 676 C C . SER A 1 86 ? 17.026 -11.672 -29.452 1.00 65.56 86 SER A C 1
ATOM 678 O O . SER A 1 86 ? 17.316 -10.570 -28.968 1.00 65.56 86 SER A O 1
ATOM 680 N N . PRO A 1 87 ? 17.791 -12.203 -30.429 1.00 61.34 87 PRO A N 1
ATOM 681 C CA . PRO A 1 87 ? 18.980 -11.528 -30.968 1.00 61.34 87 PRO A CA 1
ATOM 682 C C . PRO A 1 87 ? 18.684 -10.131 -31.544 1.00 61.34 87 PRO A C 1
ATOM 684 O O . PRO A 1 87 ? 19.561 -9.266 -31.594 1.00 61.34 87 PRO A O 1
ATOM 687 N N . SER A 1 88 ? 17.439 -9.910 -31.974 1.00 62.88 88 SER A N 1
ATOM 688 C CA . SER A 1 88 ? 16.908 -8.638 -32.470 1.00 62.88 88 SER A CA 1
ATOM 689 C C . SER A 1 88 ? 16.733 -7.605 -31.352 1.00 62.88 88 SER A C 1
ATOM 691 O O . SER A 1 88 ? 17.109 -6.445 -31.534 1.00 62.88 88 SER A O 1
ATOM 693 N N . ALA A 1 89 ? 16.228 -8.027 -30.186 1.00 62.03 89 ALA A N 1
ATOM 694 C CA . ALA A 1 89 ? 16.033 -7.168 -29.018 1.00 62.03 89 ALA A CA 1
ATOM 695 C C . ALA A 1 89 ? 17.373 -6.685 -28.438 1.00 62.03 89 ALA A C 1
ATOM 697 O O . ALA A 1 89 ? 17.521 -5.508 -28.107 1.00 62.03 89 ALA A O 1
ATOM 698 N N . LEU A 1 90 ? 18.395 -7.551 -28.414 1.00 65.81 90 LEU A N 1
ATOM 699 C CA . LEU A 1 90 ? 19.735 -7.200 -27.921 1.00 65.81 90 LEU A CA 1
ATOM 700 C C . LEU A 1 90 ? 20.393 -6.058 -28.714 1.00 65.81 90 LEU A C 1
ATOM 702 O O . LEU A 1 90 ? 21.086 -5.226 -28.132 1.00 65.81 90 LEU A O 1
ATOM 706 N N . LYS A 1 91 ? 20.148 -5.965 -30.029 1.00 75.69 91 LYS A N 1
ATOM 707 C CA . LYS A 1 91 ? 20.693 -4.875 -30.862 1.00 75.69 91 LYS A CA 1
ATOM 708 C C . LYS A 1 91 ? 20.031 -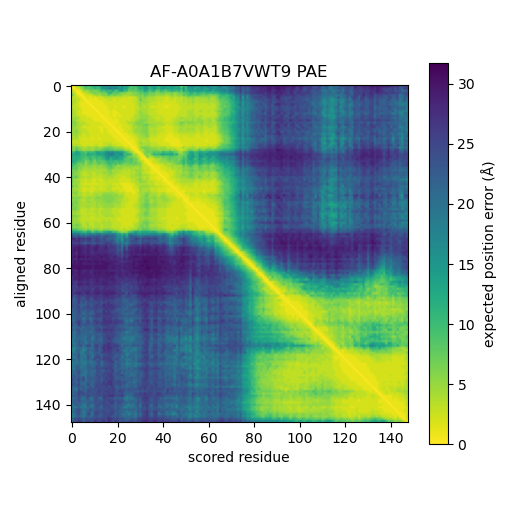3.522 -30.594 1.00 75.69 91 LYS A C 1
ATOM 710 O O . LYS A 1 91 ? 20.690 -2.497 -30.739 1.00 75.69 91 LYS A O 1
ATOM 715 N N . LYS A 1 92 ? 18.750 -3.513 -30.215 1.00 76.75 92 LYS A N 1
ATOM 716 C CA . LYS A 1 92 ? 17.976 -2.288 -29.945 1.00 76.75 92 LYS A CA 1
ATOM 717 C C . LYS A 1 92 ? 17.991 -1.879 -28.464 1.00 76.75 92 LYS A C 1
ATOM 719 O O . LYS A 1 92 ? 17.527 -0.796 -28.114 1.00 76.75 92 LYS A O 1
ATOM 724 N N . LEU A 1 93 ? 18.564 -2.715 -27.598 1.00 74.69 93 LEU A N 1
ATOM 725 C CA . LEU A 1 93 ? 18.645 -2.500 -26.154 1.00 74.69 93 LEU A CA 1
ATOM 726 C C . LEU A 1 93 ? 19.299 -1.165 -25.743 1.00 74.69 93 LEU A C 1
ATOM 728 O O . LEU A 1 93 ? 18.757 -0.506 -24.857 1.00 74.69 93 LEU A O 1
ATOM 732 N N . PRO A 1 94 ? 20.401 -0.699 -26.370 1.00 80.56 94 PRO A N 1
ATOM 733 C CA . PRO A 1 94 ? 21.023 0.569 -25.980 1.00 80.56 94 PRO A CA 1
ATOM 734 C C . PRO A 1 94 ? 20.119 1.782 -26.232 1.00 80.56 94 PRO A C 1
ATOM 736 O O . PRO A 1 94 ? 20.198 2.779 -25.517 1.00 80.56 94 PRO A O 1
ATOM 739 N N . GLU A 1 95 ? 19.269 1.709 -27.257 1.00 82.19 95 GLU A N 1
ATOM 740 C CA . GLU A 1 95 ? 18.301 2.754 -27.587 1.00 82.19 95 GLU A CA 1
ATOM 741 C C . GLU A 1 95 ? 17.127 2.737 -26.603 1.00 82.19 95 GLU A C 1
ATOM 743 O O . GLU A 1 95 ? 16.767 3.781 -26.059 1.00 82.19 95 GLU A O 1
ATOM 748 N N . LEU A 1 96 ? 16.613 1.544 -26.288 1.00 81.62 96 LEU A N 1
ATOM 749 C CA . LEU A 1 96 ? 15.571 1.364 -25.280 1.00 81.62 96 LEU A CA 1
ATOM 750 C C . LEU A 1 96 ? 16.016 1.876 -23.902 1.00 81.62 96 LEU A C 1
ATOM 752 O O . LEU A 1 96 ? 15.265 2.594 -23.249 1.00 81.62 96 LEU A O 1
ATOM 756 N N . ILE A 1 97 ? 17.248 1.575 -23.477 1.00 82.25 97 ILE A N 1
ATOM 757 C CA . ILE A 1 97 ? 17.790 2.053 -22.194 1.00 82.25 97 ILE A CA 1
ATOM 758 C C . ILE A 1 97 ? 17.794 3.585 -22.138 1.00 82.25 97 ILE A C 1
ATOM 760 O O . ILE A 1 97 ? 17.386 4.153 -21.128 1.00 82.25 97 ILE A O 1
ATOM 764 N N . LYS A 1 98 ? 18.196 4.267 -23.220 1.00 84.81 98 LYS A N 1
ATOM 765 C CA . LYS A 1 98 ? 18.181 5.739 -23.267 1.00 84.81 98 LYS A CA 1
ATOM 766 C C . LYS A 1 98 ? 16.771 6.309 -23.120 1.00 84.81 98 LYS A C 1
ATOM 768 O O . LYS A 1 98 ? 16.592 7.297 -22.411 1.00 84.81 98 LYS A O 1
ATOM 773 N N . LEU A 1 99 ? 15.781 5.695 -23.770 1.00 82.44 99 LEU A N 1
ATOM 774 C CA . LEU A 1 99 ? 14.380 6.114 -23.657 1.00 82.44 99 LEU A CA 1
ATOM 775 C C . LEU A 1 99 ? 13.841 5.900 -22.239 1.00 82.44 99 LEU A C 1
ATOM 777 O O . LEU A 1 99 ? 13.218 6.801 -21.680 1.00 82.44 99 LEU A O 1
ATOM 781 N N . LEU A 1 100 ? 14.138 4.748 -21.632 1.00 83.38 100 LEU A N 1
ATOM 782 C CA . LEU A 1 100 ? 13.721 4.437 -20.264 1.00 83.38 100 LEU A CA 1
ATOM 783 C C . LEU A 1 100 ? 14.358 5.384 -19.239 1.00 83.38 100 LEU A C 1
ATOM 785 O O . LEU A 1 100 ? 13.661 5.865 -18.352 1.00 83.38 100 LEU A O 1
ATOM 789 N N . GLN A 1 101 ? 15.639 5.729 -19.392 1.00 82.38 101 GLN A N 1
ATOM 790 C CA . GLN A 1 101 ? 16.317 6.708 -18.528 1.00 82.38 101 GLN A CA 1
ATOM 791 C C . GLN A 1 101 ? 15.702 8.116 -18.634 1.00 82.38 101 GLN A C 1
ATOM 793 O O . GLN A 1 101 ? 15.644 8.864 -17.651 1.00 82.38 101 GLN A O 1
ATOM 798 N N . LEU A 1 102 ? 15.224 8.498 -19.822 1.00 81.06 102 LEU A N 1
ATOM 799 C CA . LEU A 1 102 ? 14.551 9.780 -20.035 1.00 81.06 102 LEU A CA 1
ATOM 800 C C . LEU A 1 102 ? 13.155 9.805 -19.390 1.00 81.06 102 LEU A C 1
ATOM 802 O O . LEU A 1 102 ? 12.793 10.781 -18.731 1.00 81.06 102 LEU A O 1
ATOM 806 N N . GLU A 1 103 ? 12.389 8.723 -19.518 1.00 80.62 103 GLU A N 1
ATOM 807 C CA . GLU A 1 103 ? 11.105 8.550 -18.820 1.00 80.62 103 GLU A CA 1
ATOM 808 C C . GLU A 1 103 ? 11.288 8.475 -17.289 1.00 80.62 103 GLU A C 1
ATOM 810 O O . GLU A 1 103 ? 10.503 9.056 -16.536 1.00 80.62 103 GLU A O 1
ATOM 815 N N . GLU A 1 104 ? 12.371 7.861 -16.802 1.00 78.38 104 GLU A N 1
ATOM 816 C CA . GLU A 1 104 ? 12.698 7.803 -15.372 1.00 78.38 104 GLU A CA 1
ATOM 817 C C . GLU A 1 104 ? 12.976 9.201 -14.792 1.00 78.38 104 GLU A C 1
ATOM 819 O O . GLU A 1 104 ? 12.490 9.582 -13.722 1.00 78.38 104 GLU A O 1
ATOM 824 N N . THR A 1 105 ? 13.756 10.007 -15.509 1.00 74.94 105 THR A N 1
ATOM 825 C CA . THR A 1 105 ? 14.131 11.345 -15.039 1.00 74.94 105 THR A CA 1
ATOM 826 C C . THR A 1 105 ? 12.989 12.354 -15.104 1.00 74.94 105 THR A C 1
ATOM 828 O O . THR A 1 105 ? 12.989 13.291 -14.304 1.00 74.94 105 THR A O 1
ATOM 831 N N . SER A 1 106 ? 12.022 12.158 -16.004 1.00 76.94 106 SER A N 1
ATOM 832 C CA . SER A 1 106 ? 10.905 13.081 -16.225 1.00 76.94 106 SER A CA 1
ATOM 833 C C . SER A 1 106 ? 9.621 12.658 -15.506 1.00 76.94 106 SER A C 1
ATOM 835 O O . SER A 1 106 ? 9.104 13.416 -14.689 1.00 76.94 106 SER A O 1
ATOM 837 N N . VAL A 1 107 ? 9.113 11.454 -15.776 1.00 75.25 107 VAL A N 1
ATOM 838 C CA . VAL A 1 107 ? 7.795 11.000 -15.313 1.00 75.25 107 VAL A CA 1
ATOM 839 C C . VAL A 1 107 ? 7.902 10.2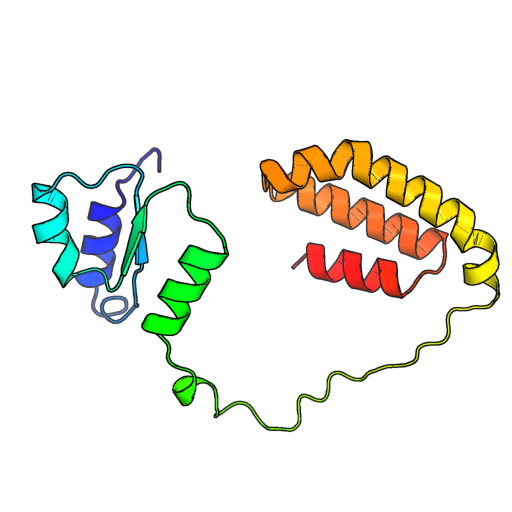75 -13.977 1.00 75.25 107 VAL A C 1
ATOM 841 O O . VAL A 1 107 ? 7.174 10.608 -13.042 1.00 75.25 107 VAL A O 1
ATOM 844 N N . TRP A 1 108 ? 8.839 9.333 -13.836 1.00 72.94 108 TRP A N 1
ATOM 845 C CA . TRP A 1 108 ? 8.927 8.480 -12.642 1.00 72.94 108 TRP A CA 1
ATOM 846 C C . TRP A 1 108 ? 9.215 9.260 -11.348 1.00 72.94 108 TRP A C 1
ATOM 848 O O . TRP A 1 108 ? 8.609 8.992 -10.304 1.00 72.94 108 TRP A O 1
ATOM 858 N N . LYS A 1 109 ? 10.082 10.281 -11.401 1.00 75.81 109 LYS A N 1
ATOM 859 C CA . LYS A 1 109 ? 10.381 11.131 -10.232 1.00 75.81 109 LYS A CA 1
ATOM 860 C C . LYS A 1 109 ? 9.139 11.811 -9.660 1.00 75.81 109 LYS A C 1
ATOM 862 O O . LYS A 1 109 ? 9.001 11.869 -8.443 1.00 75.81 109 LYS A O 1
ATOM 867 N N . THR A 1 110 ? 8.231 12.271 -10.513 1.00 74.56 110 THR A N 1
ATOM 868 C CA . THR A 1 110 ? 6.966 12.882 -10.085 1.00 74.56 110 THR A CA 1
ATOM 869 C C . THR A 1 110 ? 5.926 11.824 -9.717 1.00 74.56 110 THR A C 1
ATOM 871 O O . THR A 1 110 ? 5.171 11.984 -8.755 1.00 74.56 110 THR A O 1
ATOM 874 N N . LEU A 1 111 ? 5.899 10.716 -10.455 1.00 75.12 111 LEU A N 1
ATOM 875 C CA . LEU A 1 111 ? 4.915 9.655 -10.287 1.00 75.12 111 LEU A CA 1
ATOM 876 C C . LEU A 1 111 ? 5.053 8.937 -8.936 1.00 75.12 111 LEU A C 1
ATOM 878 O O . LEU A 1 111 ? 4.060 8.789 -8.224 1.00 75.12 111 LEU A O 1
ATOM 882 N N . HIS A 1 112 ? 6.273 8.548 -8.544 1.00 70.94 112 HIS A N 1
ATOM 883 C CA . HIS A 1 112 ? 6.483 7.784 -7.305 1.00 70.94 112 HIS A CA 1
ATOM 884 C C . HIS A 1 112 ? 6.181 8.602 -6.037 1.00 70.94 112 HIS A C 1
ATOM 886 O O . HIS A 1 112 ? 5.888 8.028 -4.993 1.00 70.94 112 HIS A O 1
ATOM 892 N N . GLN A 1 113 ? 6.225 9.937 -6.126 1.00 71.56 113 GLN A N 1
ATOM 893 C CA . GLN A 1 113 ? 5.903 10.835 -5.011 1.00 71.56 113 GLN A CA 1
ATOM 894 C C . GLN A 1 113 ? 4.400 11.076 -4.869 1.00 71.56 113 GLN A C 1
ATOM 896 O O . GLN A 1 113 ? 3.913 11.315 -3.767 1.00 71.56 113 GLN A O 1
ATOM 901 N N . THR A 1 114 ? 3.668 11.055 -5.985 1.00 74.44 114 THR A N 1
ATOM 902 C CA . THR A 1 114 ? 2.252 11.444 -6.023 1.00 74.44 114 THR A CA 1
ATOM 903 C C . THR A 1 114 ? 1.303 10.250 -5.976 1.00 74.44 114 THR A C 1
ATOM 905 O O . THR A 1 114 ? 0.156 10.427 -5.571 1.00 74.44 114 THR A O 1
ATOM 908 N N . LEU A 1 115 ? 1.768 9.049 -6.358 1.00 67.62 115 LEU A N 1
ATOM 909 C CA . LEU A 1 115 ? 0.999 7.792 -6.355 1.00 67.62 115 LEU A CA 1
ATOM 910 C C . LEU A 1 115 ? -0.380 7.918 -7.033 1.00 67.62 115 LEU A C 1
ATOM 912 O O . LEU A 1 115 ? -1.342 7.241 -6.671 1.00 67.62 115 LEU A O 1
ATOM 916 N N . LEU A 1 116 ? -0.491 8.798 -8.031 1.00 79.38 116 LEU A N 1
ATOM 917 C CA . LEU A 1 116 ? -1.727 9.004 -8.778 1.00 79.38 116 LEU A CA 1
ATOM 918 C C . LEU A 1 116 ? -1.972 7.800 -9.691 1.00 79.38 116 LEU A C 1
ATOM 920 O O . LEU A 1 116 ? -1.309 7.644 -10.717 1.00 79.38 116 LEU A O 1
ATOM 924 N N . ILE A 1 117 ? -2.951 6.972 -9.323 1.00 78.44 117 ILE A N 1
ATOM 925 C CA . ILE A 1 117 ? -3.293 5.713 -10.008 1.00 78.44 117 ILE A CA 1
ATOM 926 C C . ILE A 1 117 ? -3.532 5.928 -11.510 1.00 78.44 117 ILE A C 1
ATOM 928 O O . ILE A 1 117 ? -3.085 5.131 -12.331 1.00 78.44 117 ILE A O 1
ATOM 932 N N . ASP A 1 118 ? -4.183 7.025 -11.896 1.00 78.44 118 ASP A N 1
ATOM 933 C CA . ASP A 1 118 ? -4.461 7.300 -13.309 1.00 78.44 118 ASP A CA 1
ATOM 934 C C . ASP A 1 118 ? -3.188 7.604 -14.106 1.00 78.44 118 ASP A C 1
ATOM 936 O O . ASP A 1 118 ? -3.024 7.125 -15.228 1.00 78.44 118 ASP A O 1
ATOM 940 N N . GLN A 1 119 ? -2.241 8.331 -13.508 1.00 79.88 119 GLN A N 1
ATOM 941 C CA . GLN A 1 119 ? -0.941 8.593 -14.128 1.00 79.88 119 GLN A CA 1
ATOM 942 C C . GLN A 1 119 ? -0.102 7.311 -14.204 1.00 79.88 119 GLN A C 1
ATOM 944 O O . GLN A 1 119 ? 0.583 7.084 -15.200 1.00 79.88 119 GLN A O 1
ATOM 949 N N . LEU A 1 120 ? -0.193 6.445 -13.186 1.00 82.31 120 LEU A N 1
ATOM 950 C CA . LEU A 1 120 ? 0.485 5.148 -13.165 1.00 82.31 120 LEU A CA 1
ATOM 951 C C . LEU A 1 120 ? -0.013 4.243 -14.297 1.00 82.31 120 LEU A C 1
ATOM 953 O O . LEU A 1 120 ? 0.799 3.644 -14.997 1.00 82.31 120 LEU A O 1
ATOM 957 N N . ARG A 1 121 ? -1.328 4.207 -14.550 1.00 83.56 121 ARG A N 1
ATOM 958 C CA . ARG A 1 121 ? -1.898 3.460 -15.684 1.00 83.56 121 ARG A CA 1
ATOM 959 C C . ARG A 1 121 ? -1.404 3.982 -17.028 1.00 83.56 121 ARG A C 1
ATOM 961 O O . ARG A 1 121 ? -1.048 3.185 -17.894 1.00 83.56 121 ARG A O 1
ATOM 968 N N . VAL A 1 122 ? -1.363 5.304 -17.208 1.00 84.75 122 VAL A N 1
ATOM 969 C CA . VAL A 1 122 ? -0.836 5.922 -18.437 1.00 84.75 122 VAL A CA 1
ATOM 970 C C . VAL A 1 122 ? 0.638 5.567 -18.627 1.00 84.75 122 VAL A C 1
ATOM 972 O O . VAL A 1 122 ? 1.047 5.205 -19.729 1.00 84.75 122 VAL A O 1
ATOM 975 N N . PHE A 1 123 ? 1.427 5.614 -17.555 1.00 86.25 123 PHE A N 1
ATOM 976 C CA . PHE A 1 123 ? 2.830 5.218 -17.576 1.00 86.25 123 PHE A CA 1
ATOM 977 C C . PHE A 1 123 ? 3.007 3.731 -17.927 1.00 86.25 123 PHE A C 1
ATOM 979 O O . PHE A 1 123 ? 3.771 3.404 -18.834 1.00 86.25 123 PHE A O 1
ATOM 986 N N . ALA A 1 124 ? 2.236 2.836 -17.305 1.00 86.88 124 ALA A N 1
ATOM 987 C CA . ALA A 1 124 ? 2.267 1.405 -17.600 1.00 86.88 124 ALA A CA 1
ATOM 988 C C . ALA A 1 124 ? 1.893 1.099 -19.064 1.00 86.88 124 ALA A C 1
ATOM 990 O O . ALA A 1 124 ? 2.536 0.277 -19.713 1.00 86.88 124 ALA A O 1
ATOM 991 N N . LEU A 1 125 ? 0.900 1.801 -19.627 1.00 87.25 125 LEU A N 1
ATOM 992 C CA . LEU A 1 125 ? 0.542 1.677 -21.045 1.00 87.25 125 LEU A CA 1
ATOM 993 C C . LEU A 1 125 ? 1.683 2.104 -21.976 1.00 87.25 125 LEU A C 1
ATOM 995 O O . LEU A 1 125 ? 1.938 1.426 -22.972 1.00 87.25 125 LEU A O 1
ATOM 999 N N . LYS A 1 126 ? 2.398 3.187 -21.647 1.00 87.31 126 LYS A N 1
ATOM 1000 C CA . LYS A 1 126 ? 3.577 3.615 -22.416 1.00 87.31 126 LYS A CA 1
ATOM 1001 C C . LYS A 1 126 ? 4.694 2.573 -22.376 1.00 87.31 126 LYS A C 1
ATOM 1003 O O . LYS A 1 126 ? 5.264 2.263 -23.420 1.00 87.31 126 LYS A O 1
ATOM 1008 N N . LEU A 1 127 ? 4.990 2.014 -21.199 1.00 88.00 127 LEU A N 1
ATOM 1009 C CA . LEU A 1 127 ? 6.002 0.961 -21.063 1.00 88.00 127 LEU A CA 1
ATOM 1010 C C . LEU A 1 127 ? 5.626 -0.294 -21.853 1.00 88.00 127 LEU A C 1
ATOM 1012 O O . LEU A 1 127 ? 6.495 -0.904 -22.469 1.00 88.00 127 LEU A O 1
ATOM 1016 N N . GLN A 1 128 ? 4.339 -0.639 -21.905 1.00 88.19 128 GLN A N 1
ATOM 1017 C CA . GLN A 1 128 ? 3.868 -1.770 -22.699 1.00 88.19 128 GLN A CA 1
ATOM 1018 C C . GLN A 1 128 ? 4.020 -1.536 -24.207 1.00 88.19 128 GLN A C 1
ATOM 1020 O O . GLN A 1 128 ? 4.504 -2.421 -24.907 1.00 88.19 128 GLN A O 1
ATOM 1025 N N . ALA A 1 129 ? 3.706 -0.333 -24.699 1.00 87.25 129 ALA A N 1
ATOM 1026 C CA . ALA A 1 129 ? 3.933 0.021 -26.102 1.00 87.25 129 ALA A CA 1
ATOM 1027 C C . ALA A 1 129 ? 5.427 -0.044 -26.480 1.00 87.25 129 ALA A C 1
ATOM 1029 O O . ALA A 1 129 ? 5.784 -0.552 -27.543 1.00 87.25 129 ALA A O 1
ATOM 1030 N N . LEU A 1 130 ? 6.315 0.412 -25.587 1.00 85.38 130 LEU A N 1
ATOM 1031 C CA . LEU A 1 130 ? 7.764 0.277 -25.767 1.00 85.38 130 LEU A CA 1
ATOM 1032 C C . LEU A 1 130 ? 8.203 -1.192 -25.744 1.00 85.38 130 LEU A C 1
ATOM 1034 O O . LEU A 1 130 ? 9.045 -1.597 -26.543 1.00 85.38 130 LEU A O 1
ATOM 1038 N N . ALA A 1 131 ? 7.629 -2.009 -24.864 1.00 85.75 131 ALA A N 1
ATOM 1039 C CA . ALA A 1 131 ? 7.942 -3.428 -24.798 1.00 85.75 131 ALA A CA 1
ATOM 1040 C C . ALA A 1 131 ? 7.587 -4.160 -26.101 1.00 85.75 131 ALA A C 1
ATOM 1042 O O . ALA A 1 131 ? 8.385 -4.964 -26.580 1.00 85.75 131 ALA A O 1
ATOM 1043 N N . GLU A 1 132 ? 6.443 -3.833 -26.707 1.00 85.69 132 GLU A N 1
ATOM 1044 C CA . GLU A 1 132 ? 6.027 -4.362 -28.011 1.00 85.69 132 GLU A CA 1
ATOM 1045 C C . GLU A 1 132 ? 6.943 -3.869 -29.142 1.00 85.69 132 GLU A C 1
ATOM 1047 O O . GLU A 1 132 ? 7.436 -4.672 -29.933 1.00 85.69 132 GLU A O 1
ATOM 1052 N N . GLN A 1 133 ? 7.253 -2.566 -29.186 1.00 84.75 133 GLN A N 1
ATOM 1053 C CA . GLN A 1 133 ? 8.106 -1.968 -30.223 1.00 84.75 133 GLN A CA 1
ATOM 1054 C C . GLN A 1 133 ? 9.540 -2.528 -30.226 1.00 84.75 133 GLN A C 1
ATOM 1056 O O . GLN A 1 133 ? 10.164 -2.670 -31.286 1.00 84.75 133 GLN A O 1
ATOM 1061 N N . TYR A 1 134 ? 10.080 -2.817 -29.042 1.00 82.75 134 TYR A N 1
ATOM 1062 C CA . TYR A 1 134 ? 11.446 -3.309 -28.861 1.00 82.75 134 TYR A CA 1
ATOM 1063 C C . TYR A 1 134 ? 11.516 -4.827 -28.631 1.00 82.75 134 TYR A C 1
ATOM 1065 O O . TYR A 1 134 ? 12.607 -5.342 -28.387 1.00 82.75 134 TYR A O 1
ATOM 1073 N N . GLU A 1 135 ? 10.382 -5.533 -28.739 1.00 80.44 135 GLU A N 1
ATOM 1074 C CA . GLU A 1 135 ? 10.250 -6.982 -28.515 1.00 80.44 135 GLU A CA 1
ATOM 1075 C C . GLU A 1 135 ? 10.873 -7.428 -27.173 1.00 80.44 135 GLU A C 1
ATOM 1077 O O . GLU A 1 135 ? 11.502 -8.483 -27.061 1.00 80.44 135 GLU A O 1
ATOM 1082 N N . CYS A 1 136 ? 10.735 -6.587 -26.142 1.00 80.44 136 CYS A N 1
ATOM 1083 C CA . CYS A 1 136 ? 11.347 -6.788 -24.834 1.00 80.44 136 CYS A CA 1
ATOM 1084 C C . CYS A 1 136 ? 10.342 -7.405 -23.861 1.00 80.44 136 CYS A C 1
ATOM 1086 O O . CYS A 1 136 ? 9.521 -6.709 -23.262 1.00 80.44 136 CYS A O 1
ATOM 1088 N N . TYR A 1 137 ? 10.446 -8.719 -23.667 1.00 80.62 137 TYR A N 1
ATOM 1089 C CA . TYR A 1 137 ? 9.566 -9.467 -22.770 1.00 80.62 137 TYR A CA 1
ATOM 1090 C C . TYR A 1 137 ? 9.596 -8.945 -21.324 1.00 80.62 137 TYR A C 1
ATOM 1092 O O . TYR A 1 137 ? 8.545 -8.674 -20.750 1.00 80.62 137 TYR A O 1
ATOM 1100 N N . HIS A 1 138 ? 10.785 -8.723 -20.754 1.00 82.00 138 HIS A N 1
ATOM 1101 C CA . HIS A 1 138 ? 10.917 -8.262 -19.365 1.00 82.00 138 HIS A CA 1
ATOM 1102 C C . HIS A 1 138 ? 10.250 -6.903 -19.120 1.00 82.00 138 HIS A C 1
ATOM 1104 O O . HIS A 1 138 ? 9.687 -6.666 -18.053 1.00 82.00 138 HIS A O 1
ATOM 1110 N N . LEU A 1 139 ? 10.275 -6.011 -20.117 1.00 83.75 139 LEU A N 1
ATOM 1111 C CA . LEU A 1 139 ? 9.594 -4.724 -20.012 1.00 83.75 139 LEU A CA 1
ATOM 1112 C C . LE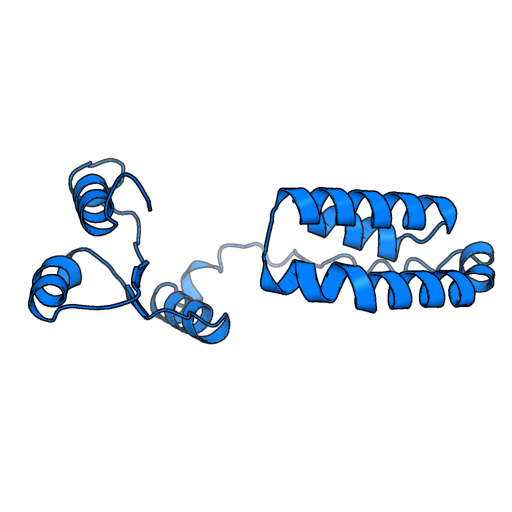U A 1 139 ? 8.068 -4.886 -20.079 1.00 83.75 139 LEU A C 1
ATOM 1114 O O . LEU A 1 139 ? 7.358 -4.180 -19.368 1.00 83.75 139 LEU A O 1
ATOM 1118 N N . ALA A 1 140 ? 7.565 -5.827 -20.885 1.00 83.31 140 ALA A N 1
ATOM 1119 C CA . ALA A 1 140 ? 6.135 -6.134 -20.957 1.00 83.31 140 ALA A CA 1
ATOM 1120 C C . ALA A 1 140 ? 5.626 -6.740 -19.643 1.00 83.31 140 ALA A C 1
ATOM 1122 O O . ALA A 1 140 ? 4.560 -6.365 -19.157 1.00 83.31 140 ALA A O 1
ATOM 1123 N N . GLU A 1 141 ? 6.400 -7.649 -19.051 1.00 84.50 141 GLU A N 1
ATOM 1124 C CA . GLU A 1 141 ? 6.098 -8.246 -17.751 1.00 84.50 141 GLU A CA 1
ATOM 1125 C C . GLU A 1 141 ? 6.017 -7.172 -16.659 1.00 84.50 141 GLU A C 1
ATOM 1127 O O . GLU A 1 141 ? 5.013 -7.081 -15.953 1.00 84.50 141 GLU A O 1
ATOM 1132 N N . TYR A 1 142 ? 7.019 -6.292 -16.589 1.00 83.31 142 TYR A N 1
ATOM 1133 C CA . TYR A 1 142 ? 7.022 -5.169 -15.654 1.00 83.31 142 TYR A CA 1
ATOM 1134 C C . TYR A 1 142 ? 5.860 -4.188 -15.894 1.00 83.31 142 TYR A C 1
ATOM 1136 O O . TYR A 1 142 ? 5.217 -3.730 -14.955 1.00 83.31 142 TYR A O 1
ATOM 1144 N N . ALA A 1 143 ? 5.524 -3.885 -17.149 1.00 86.44 143 ALA A N 1
ATOM 1145 C CA . ALA A 1 143 ? 4.375 -3.032 -17.452 1.00 86.44 143 ALA A CA 1
ATOM 1146 C C . ALA A 1 143 ? 3.045 -3.652 -16.978 1.00 86.44 143 ALA A C 1
ATOM 1148 O O . ALA A 1 143 ? 2.158 -2.929 -16.522 1.00 86.44 143 ALA A O 1
ATOM 1149 N N . ASN A 1 144 ? 2.909 -4.981 -17.043 1.00 84.62 144 ASN A N 1
ATOM 1150 C CA . ASN A 1 144 ? 1.725 -5.688 -16.556 1.00 84.62 144 ASN A CA 1
ATOM 1151 C C . ASN A 1 144 ? 1.630 -5.691 -15.025 1.00 84.62 144 ASN A C 1
ATOM 1153 O O . ASN A 1 144 ? 0.528 -5.545 -14.499 1.00 84.62 144 ASN A O 1
ATOM 1157 N N . THR A 1 145 ? 2.749 -5.806 -14.300 1.00 84.44 145 THR A N 1
ATOM 1158 C CA . THR A 1 145 ? 2.720 -5.722 -12.829 1.00 84.44 145 THR A CA 1
ATOM 1159 C C . THR A 1 145 ? 2.307 -4.338 -12.336 1.00 84.44 145 THR A C 1
ATOM 1161 O O . THR A 1 145 ? 1.664 -4.246 -11.300 1.00 84.44 145 THR A O 1
ATOM 1164 N N . LEU A 1 146 ? 2.592 -3.275 -13.096 1.00 79.69 146 LEU A N 1
ATOM 1165 C CA . LEU A 1 146 ? 2.156 -1.909 -12.776 1.00 79.69 146 LEU A CA 1
ATOM 1166 C C . LEU A 1 146 ? 0.670 -1.626 -13.072 1.00 79.69 146 LEU A C 1
ATOM 1168 O O . LEU A 1 146 ? 0.155 -0.592 -12.643 1.00 79.69 146 LEU A O 1
ATOM 1172 N N . LYS A 1 147 ? -0.012 -2.484 -13.845 1.00 73.31 147 LYS A N 1
ATOM 1173 C CA . LYS A 1 147 ? -1.444 -2.331 -14.171 1.00 73.31 147 LYS A CA 1
ATOM 1174 C C . LYS A 1 147 ? -2.381 -2.919 -13.115 1.00 73.31 147 LYS A C 1
ATOM 1176 O O . LYS A 1 147 ? -3.528 -2.469 -13.048 1.00 73.31 147 LYS A O 1
ATOM 1181 N N . ASN A 1 148 ? -1.913 -3.927 -12.378 1.00 58.84 148 ASN A N 1
ATOM 1182 C CA . ASN A 1 148 ? -2.660 -4.640 -11.338 1.00 58.84 148 ASN A CA 1
ATOM 1183 C C . ASN A 1 148 ? -2.550 -3.924 -9.991 1.00 58.84 148 ASN A C 1
ATOM 1185 O O . ASN A 1 148 ? -3.565 -3.931 -9.262 1.00 58.84 148 ASN A O 1
#

Foldseek 3Di:
DVPDDPLVVLVVQCPDPVRVPPAAEAEEQDDDVVNCVVCVVRHPYYHHPPDDPVNVVVSCCVVDPPPVVVVDDPPPPPPPPPPPQDPQLVVCVVVLVVVVVVCCVPPVVVCVVPVPLVSLLVVLVVQCVSCVVSVPPVSNVVSVVSND